Protein AF-A0A7C7HW97-F1 (afdb_monomer_lite)

Sequence (76 aa):
MESSWSIPYYDHLLNNEEITHHAQIVAQQLKDLKISELDYYTRSPELDCNIIPYFDCIKLATNQSKVSLVIHILPE

pLDDT: mean 86.32, std 15.06, range [42.31, 97.88]

Radius of gyration: 13.21 Å; chains: 1; bounding box: 41×28×29 Å

Foldseek 3Di:
DDDPLDPDDDPDQDDQVCLVVLLCSLLVVCVVVVAQEDEAEDAPCVVPVSCVSVVSSPVSNCVSNVHHYDYHHDDD

Secondary structure (DSSP, 8-state):
-----PPP--SSPPPTTTHHHHHHHHHHHHHHTT--EEEEEE--TTT-GGGHHHHHHHHHHHHHHT-EEEEEEPP-

Structure (mmCIF, N/CA/C/O backbone):
data_AF-A0A7C7HW97-F1
#
_entry.id   AF-A0A7C7HW97-F1
#
loop_
_atom_site.group_PDB
_atom_site.id
_atom_site.type_symbol
_atom_site.label_atom_id
_atom_site.label_alt_id
_atom_site.label_comp_id
_atom_site.label_asym_id
_atom_site.label_entity_id
_atom_site.label_seq_id
_atom_site.pdbx_PDB_ins_code
_atom_site.Cartn_x
_atom_site.Cartn_y
_atom_site.Cartn_z
_atom_site.occupancy
_atom_site.B_iso_or_equiv
_atom_site.auth_seq_id
_atom_site.auth_comp_id
_atom_site.auth_asym_id
_atom_site.auth_atom_id
_atom_site.pdbx_PDB_model_num
ATOM 1 N N . MET A 1 1 ? -30.362 9.852 0.035 1.00 42.31 1 MET A N 1
ATOM 2 C CA . MET A 1 1 ? -29.037 9.586 0.628 1.00 42.31 1 MET A CA 1
ATOM 3 C C . MET A 1 1 ? -28.483 8.392 -0.117 1.00 42.31 1 MET A C 1
ATOM 5 O O . MET A 1 1 ? -28.902 7.283 0.171 1.00 42.31 1 MET A O 1
ATOM 9 N N . GLU A 1 2 ? -27.655 8.630 -1.130 1.00 43.47 2 GLU A N 1
ATOM 10 C CA . GLU A 1 2 ? -26.962 7.567 -1.860 1.00 43.47 2 GLU A CA 1
ATOM 11 C C . GLU A 1 2 ? -25.459 7.776 -1.701 1.00 43.47 2 GLU A C 1
ATOM 13 O O . GLU A 1 2 ? -24.941 8.877 -1.892 1.00 43.47 2 GLU A O 1
ATOM 18 N N . SER A 1 3 ? -24.789 6.718 -1.263 1.00 52.69 3 SER A N 1
ATOM 19 C CA . SER A 1 3 ? -23.357 6.668 -1.013 1.00 52.69 3 SER A CA 1
ATOM 20 C C . SER A 1 3 ? -22.611 6.466 -2.334 1.00 52.69 3 SER A C 1
ATOM 22 O O . SER A 1 3 ? -22.372 5.330 -2.726 1.00 52.69 3 SER A O 1
ATOM 24 N N . SER A 1 4 ? -22.214 7.547 -3.007 1.00 52.50 4 SER A N 1
ATOM 25 C CA . SER A 1 4 ? -21.324 7.480 -4.180 1.00 52.50 4 SER A CA 1
ATOM 26 C C . SER A 1 4 ? -19.908 7.924 -3.814 1.00 52.50 4 SER A C 1
ATOM 28 O O . SER A 1 4 ? -19.473 9.010 -4.176 1.00 52.50 4 SER A O 1
ATOM 30 N N . TRP A 1 5 ? -19.188 7.074 -3.079 1.00 48.88 5 TRP A N 1
ATOM 31 C CA . TRP A 1 5 ? -17.725 7.155 -2.918 1.00 48.88 5 TRP A CA 1
ATOM 32 C C . TRP A 1 5 ? -17.039 6.122 -3.821 1.00 48.88 5 TRP A C 1
ATOM 34 O O . TRP A 1 5 ? -16.149 5.382 -3.404 1.00 48.88 5 TRP A O 1
ATOM 44 N N . SER A 1 6 ? -17.508 6.016 -5.062 1.00 54.69 6 SER A N 1
ATOM 45 C CA . SER A 1 6 ? -16.810 5.279 -6.110 1.00 54.69 6 SER A CA 1
ATOM 46 C C . SER A 1 6 ? -15.731 6.203 -6.659 1.00 54.69 6 SER A C 1
ATOM 48 O O . SER A 1 6 ? -16.046 7.328 -7.041 1.00 54.69 6 SER A O 1
ATOM 50 N N . ILE A 1 7 ? -14.480 5.750 -6.706 1.00 55.03 7 ILE A N 1
ATOM 51 C CA . ILE A 1 7 ? -13.453 6.417 -7.512 1.00 55.03 7 ILE A CA 1
ATOM 52 C C . ILE A 1 7 ? -14.001 6.456 -8.949 1.00 55.03 7 ILE A C 1
ATOM 54 O O . ILE A 1 7 ? -14.340 5.387 -9.469 1.00 55.03 7 ILE A O 1
ATOM 58 N N . PRO A 1 8 ? -14.183 7.638 -9.570 1.00 57.59 8 PRO A N 1
ATOM 59 C CA . PRO A 1 8 ? -14.674 7.703 -10.939 1.00 57.59 8 PRO A CA 1
ATOM 60 C C . PRO A 1 8 ? -13.789 6.894 -11.886 1.00 57.59 8 PRO A C 1
ATOM 62 O O . PRO A 1 8 ? -12.602 6.695 -11.639 1.00 57.59 8 PRO A O 1
ATOM 65 N N . TYR A 1 9 ? -14.372 6.418 -12.982 1.00 55.78 9 TYR A N 1
ATOM 66 C CA . TYR A 1 9 ? -13.579 5.837 -14.056 1.00 55.78 9 TYR A CA 1
ATOM 67 C C . TYR A 1 9 ? -12.721 6.961 -14.649 1.00 55.78 9 TYR A C 1
ATOM 69 O O . TYR A 1 9 ? -13.267 7.936 -15.168 1.00 55.78 9 TYR A O 1
ATOM 77 N N . TYR A 1 10 ? -11.400 6.858 -14.526 1.00 60.25 10 TYR A N 1
ATOM 78 C CA . TYR A 1 10 ? -10.465 7.820 -15.099 1.00 60.25 10 TYR A CA 1
ATOM 79 C C . TYR A 1 10 ? -9.673 7.131 -16.202 1.00 60.25 10 TYR A C 1
ATOM 81 O O . TYR A 1 10 ? -9.072 6.083 -15.982 1.00 60.25 10 TYR A O 1
ATOM 89 N N . ASP A 1 11 ? -9.699 7.730 -17.391 1.00 61.19 11 ASP A N 1
ATOM 90 C CA . ASP A 1 11 ? -9.022 7.236 -18.598 1.00 61.19 11 ASP A CA 1
ATOM 91 C C . ASP A 1 11 ? -7.530 7.632 -18.626 1.00 61.19 11 ASP A C 1
ATOM 93 O O . ASP A 1 11 ? -6.863 7.564 -19.658 1.00 61.19 11 ASP A O 1
ATOM 97 N N . HIS A 1 12 ? -7.004 8.092 -17.485 1.00 69.06 12 HIS A N 1
ATOM 98 C CA . HIS A 1 12 ? -5.633 8.554 -17.324 1.00 69.06 12 HIS A CA 1
ATOM 99 C C . HIS A 1 12 ? -4.939 7.877 -16.143 1.00 69.06 12 HIS A C 1
ATOM 101 O O . HIS A 1 12 ? -5.559 7.495 -15.150 1.00 69.06 12 HIS A O 1
ATOM 107 N N . LEU A 1 13 ? -3.620 7.724 -16.278 1.00 76.50 13 LEU A N 1
ATOM 108 C CA . LEU A 1 13 ? -2.756 7.256 -15.201 1.00 76.50 13 LEU A CA 1
ATOM 109 C C . LEU A 1 13 ? -2.766 8.267 -14.055 1.00 76.50 13 LEU A C 1
ATOM 111 O O . LEU A 1 13 ? -2.806 9.472 -14.297 1.00 76.50 13 LEU A O 1
ATOM 115 N N . LEU A 1 14 ? -2.702 7.776 -12.818 1.00 81.12 14 LEU A N 1
ATOM 116 C CA . LEU A 1 14 ? -2.662 8.631 -11.636 1.00 81.12 14 LEU A CA 1
ATOM 117 C C . LEU A 1 14 ? -1.453 9.572 -11.717 1.00 81.12 14 LEU A C 1
ATOM 119 O O . LEU A 1 14 ? -0.317 9.110 -11.803 1.00 81.12 14 LEU A O 1
ATOM 123 N N . ASN A 1 15 ? -1.683 10.882 -11.658 1.00 79.31 15 ASN A N 1
ATOM 124 C CA . ASN A 1 15 ? -0.602 11.860 -11.694 1.00 79.31 15 ASN A CA 1
ATOM 125 C C . ASN A 1 15 ? -0.141 12.241 -10.282 1.00 79.31 15 ASN A C 1
ATOM 127 O O . ASN A 1 15 ? -0.882 12.128 -9.305 1.00 79.31 15 ASN A O 1
ATOM 131 N N . ASN A 1 16 ? 1.082 12.769 -10.172 1.00 78.50 16 ASN A N 1
ATOM 132 C CA . ASN A 1 16 ? 1.685 13.139 -8.883 1.00 78.50 16 ASN A CA 1
ATOM 133 C C . ASN A 1 16 ? 0.848 14.138 -8.067 1.00 78.50 16 ASN A C 1
ATOM 135 O O . ASN A 1 16 ? 0.810 14.065 -6.840 1.00 78.50 16 ASN A O 1
ATOM 139 N N . GLU A 1 17 ? 0.156 15.053 -8.743 1.00 82.38 17 GLU A N 1
ATOM 140 C CA . GLU A 1 17 ? -0.701 16.062 -8.109 1.00 82.38 17 GLU A CA 1
ATOM 141 C C . GLU A 1 17 ? -1.955 15.443 -7.466 1.00 82.38 17 GLU A C 1
ATOM 143 O O . GLU A 1 17 ? -2.497 15.980 -6.500 1.00 82.38 17 GLU A O 1
ATOM 148 N N . GLU A 1 18 ? -2.385 14.274 -7.950 1.00 84.44 18 GLU A N 1
ATOM 149 C CA . GLU A 1 18 ? -3.591 13.575 -7.498 1.00 84.44 18 GLU A CA 1
ATOM 150 C C . GLU A 1 18 ? -3.307 12.612 -6.334 1.00 84.44 18 GLU A C 1
ATOM 152 O O . GLU A 1 18 ? -4.225 12.287 -5.576 1.00 84.44 18 GLU A O 1
ATOM 157 N N . ILE A 1 19 ? -2.042 12.206 -6.134 1.00 90.56 19 ILE A N 1
ATOM 158 C CA . ILE A 1 19 ? -1.621 11.211 -5.128 1.00 90.56 19 ILE A CA 1
ATOM 159 C C . ILE A 1 19 ? -2.180 11.536 -3.745 1.00 90.56 19 ILE A C 1
ATOM 161 O O . ILE A 1 19 ? -2.735 10.665 -3.081 1.00 90.56 19 ILE A O 1
ATOM 165 N N . THR A 1 20 ? -2.050 12.787 -3.295 1.00 90.50 20 T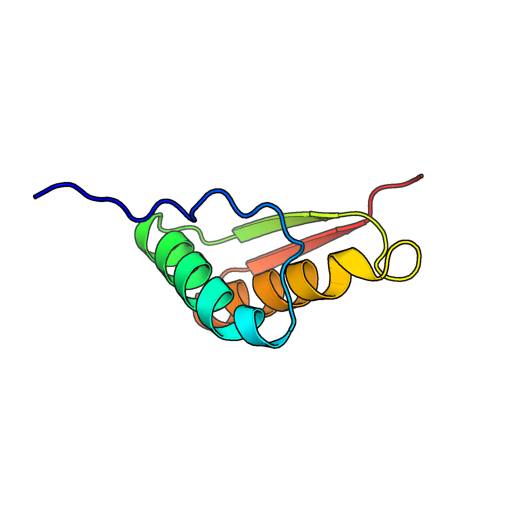HR A N 1
ATOM 166 C CA . THR A 1 20 ? -2.449 13.157 -1.928 1.00 90.50 20 THR A CA 1
ATOM 167 C C . THR A 1 20 ? -3.955 13.019 -1.728 1.00 90.50 20 THR A C 1
ATOM 169 O O . THR A 1 20 ? -4.389 12.454 -0.724 1.00 90.50 20 THR A O 1
ATOM 172 N N . HIS A 1 21 ? -4.752 13.509 -2.680 1.00 90.38 21 HIS A N 1
ATOM 173 C CA . HIS A 1 21 ? -6.207 13.421 -2.605 1.00 90.38 21 HIS A CA 1
ATOM 174 C C . HIS A 1 21 ? -6.676 11.964 -2.691 1.00 90.38 21 HIS A C 1
ATOM 176 O O . HIS A 1 21 ? -7.501 11.520 -1.893 1.00 90.38 21 HIS A O 1
ATOM 182 N N . HIS A 1 22 ? -6.095 11.196 -3.610 1.00 90.94 22 HIS A N 1
ATOM 183 C CA . HIS A 1 22 ? -6.450 9.797 -3.803 1.00 90.94 22 HIS A CA 1
ATOM 184 C C . HIS A 1 22 ? -6.076 8.938 -2.588 1.00 90.94 22 HIS A C 1
ATOM 186 O O . HIS A 1 22 ? -6.883 8.139 -2.112 1.00 90.94 22 HIS A O 1
ATOM 192 N N . ALA A 1 23 ? -4.895 9.168 -2.009 1.00 94.75 23 ALA A N 1
ATOM 193 C CA . ALA A 1 23 ? -4.449 8.478 -0.806 1.00 94.75 23 ALA A CA 1
ATOM 194 C C . ALA A 1 23 ? -5.368 8.741 0.393 1.00 94.75 23 ALA A C 1
ATOM 196 O O . ALA A 1 23 ? -5.605 7.828 1.179 1.00 94.75 23 ALA A O 1
ATOM 197 N N . GLN A 1 24 ? -5.929 9.950 0.518 1.00 94.25 24 GLN A N 1
ATOM 198 C CA . GLN A 1 24 ? -6.902 10.261 1.570 1.00 94.25 24 GLN A CA 1
ATOM 199 C C . GLN A 1 24 ? -8.188 9.443 1.421 1.00 94.25 24 GLN A C 1
ATOM 201 O O . GLN A 1 24 ? -8.694 8.922 2.416 1.00 94.25 24 GLN A O 1
ATOM 206 N N . ILE A 1 25 ? -8.699 9.298 0.193 1.00 93.94 25 ILE A N 1
ATOM 207 C CA . ILE A 1 25 ? -9.888 8.481 -0.089 1.00 93.94 25 ILE A CA 1
ATOM 208 C C . ILE A 1 25 ? -9.613 7.021 0.279 1.00 93.94 25 ILE A C 1
ATOM 210 O O . ILE A 1 25 ? -10.375 6.426 1.041 1.00 93.94 25 ILE A O 1
ATOM 214 N N . VAL A 1 26 ? -8.491 6.465 -0.191 1.00 94.38 26 VAL A N 1
ATOM 215 C CA . VAL A 1 26 ? -8.098 5.083 0.120 1.00 94.38 26 VAL A CA 1
ATOM 216 C C . VAL A 1 26 ? -7.901 4.902 1.628 1.00 94.38 26 VAL A C 1
ATOM 218 O O . VAL A 1 26 ? -8.419 3.951 2.206 1.00 94.38 26 VAL A O 1
ATOM 221 N N . ALA A 1 27 ? -7.229 5.832 2.311 1.00 96.44 27 ALA A N 1
ATOM 222 C CA . ALA A 1 27 ? -7.032 5.775 3.759 1.00 96.44 27 ALA A CA 1
ATOM 223 C C . ALA A 1 27 ? -8.357 5.781 4.532 1.00 96.44 27 ALA A C 1
ATOM 225 O O . ALA A 1 27 ? -8.475 5.091 5.548 1.00 96.44 27 ALA A O 1
ATOM 226 N N . GLN A 1 28 ? -9.346 6.553 4.074 1.00 94.62 28 GLN A N 1
ATOM 227 C CA . GLN A 1 28 ? -10.676 6.569 4.673 1.00 94.62 28 GLN A CA 1
ATOM 228 C C . GLN A 1 28 ? -11.385 5.226 4.467 1.00 94.62 28 GLN A C 1
ATOM 230 O O . GLN A 1 28 ? -11.887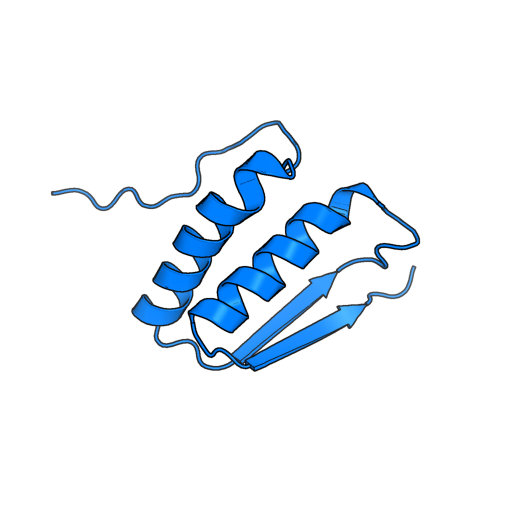 4.654 5.431 1.00 94.62 28 GLN A O 1
ATOM 235 N N . GLN A 1 29 ? -11.334 4.668 3.256 1.00 95.62 29 GLN A N 1
ATOM 236 C CA . GLN A 1 29 ? -11.911 3.354 2.958 1.00 95.62 29 GLN A CA 1
ATOM 237 C C . GLN A 1 29 ? -11.287 2.239 3.809 1.00 95.62 29 GLN A C 1
ATOM 239 O O . GLN A 1 29 ? -12.011 1.414 4.363 1.00 95.62 29 GLN A O 1
ATOM 244 N N . LEU A 1 30 ? -9.959 2.240 3.978 1.00 96.38 30 LEU A N 1
ATOM 245 C CA . LEU A 1 30 ? -9.261 1.280 4.840 1.00 96.38 30 LEU A CA 1
ATOM 246 C C . LEU A 1 30 ? -9.765 1.343 6.289 1.00 96.38 30 LEU A C 1
ATOM 248 O O . LEU A 1 30 ? -10.006 0.304 6.905 1.00 96.38 30 LEU A O 1
ATOM 252 N N . LYS A 1 31 ? -9.973 2.556 6.819 1.00 95.25 31 LYS A N 1
ATOM 253 C CA . LYS A 1 31 ? -10.515 2.767 8.171 1.00 95.25 31 LYS A CA 1
ATOM 254 C C . LYS A 1 31 ? -11.960 2.297 8.286 1.00 95.25 31 LYS A C 1
ATOM 256 O O . LYS A 1 31 ? -12.286 1.582 9.232 1.00 95.25 31 LYS A O 1
ATOM 261 N N . ASP A 1 32 ? -12.807 2.675 7.334 1.00 95.31 32 ASP A N 1
ATOM 262 C CA . ASP A 1 32 ? -14.240 2.365 7.353 1.00 95.31 32 ASP A CA 1
ATOM 263 C C . ASP A 1 32 ? -14.486 0.853 7.269 1.00 95.31 32 ASP A C 1
ATOM 265 O O . ASP A 1 32 ? -15.344 0.312 7.972 1.00 95.31 32 ASP A O 1
ATOM 269 N N . LEU A 1 33 ? -13.670 0.155 6.476 1.00 96.06 33 LEU A N 1
ATOM 270 C CA . LEU A 1 33 ? -13.686 -1.302 6.342 1.00 96.06 33 LEU A CA 1
ATOM 271 C C . LEU A 1 33 ? -12.940 -2.030 7.470 1.00 96.06 33 LEU A C 1
ATOM 273 O O . LEU A 1 33 ? -12.949 -3.259 7.504 1.00 96.06 33 LEU A O 1
ATOM 277 N N . LYS A 1 34 ? -12.323 -1.296 8.406 1.00 96.56 34 LYS A N 1
ATOM 278 C CA . LYS A 1 34 ? -11.518 -1.835 9.517 1.00 96.56 34 LYS A CA 1
ATOM 279 C C . LYS A 1 34 ? -10.400 -2.770 9.046 1.00 96.56 34 LYS A C 1
ATOM 281 O O . LYS A 1 34 ? -10.094 -3.760 9.710 1.00 96.56 34 LYS A O 1
ATOM 286 N N . ILE A 1 35 ? -9.797 -2.455 7.904 1.00 97.00 35 ILE A N 1
ATOM 287 C CA . ILE A 1 35 ? -8.634 -3.182 7.404 1.00 97.00 35 ILE A CA 1
ATOM 288 C C . ILE A 1 35 ? -7.433 -2.849 8.290 1.00 97.00 35 ILE A C 1
ATOM 290 O O . ILE A 1 35 ? -7.227 -1.695 8.657 1.00 97.00 35 ILE A O 1
ATOM 294 N N . SER A 1 36 ? -6.655 -3.869 8.652 1.00 96.50 36 SER A N 1
ATOM 295 C CA . SER A 1 36 ? -5.427 -3.738 9.448 1.00 96.50 36 SER A CA 1
ATOM 296 C C . SER A 1 36 ? -4.160 -4.062 8.659 1.00 96.50 36 SER A C 1
ATOM 298 O O . SER A 1 36 ? -3.073 -3.653 9.062 1.00 96.50 36 SER A O 1
ATOM 300 N N . GLU A 1 37 ? -4.293 -4.771 7.538 1.00 97.31 37 GLU A N 1
ATOM 301 C CA . GLU A 1 37 ? -3.191 -5.207 6.681 1.00 97.31 37 GLU A CA 1
ATOM 302 C C . GLU A 1 37 ? -3.592 -5.119 5.206 1.00 97.31 37 GLU A C 1
ATOM 304 O O . GLU A 1 37 ? -4.732 -5.417 4.849 1.00 97.31 37 GLU A O 1
ATOM 309 N N . LEU A 1 38 ? -2.658 -4.674 4.368 1.00 96.81 38 LEU A N 1
ATOM 310 C CA . LEU A 1 38 ? -2.815 -4.557 2.928 1.00 96.81 38 LEU A CA 1
ATOM 311 C C . LEU A 1 38 ? -1.608 -5.186 2.231 1.00 96.81 38 LEU A C 1
ATOM 313 O O . LEU A 1 38 ? -0.482 -4.709 2.369 1.00 96.81 38 LEU A O 1
ATOM 317 N N . ASP A 1 39 ? -1.872 -6.215 1.433 1.00 97.31 39 ASP A N 1
ATOM 318 C CA . ASP A 1 39 ? -0.921 -6.786 0.485 1.00 97.31 39 ASP A CA 1
ATOM 319 C C . ASP A 1 39 ? -1.070 -6.098 -0.877 1.00 97.31 39 ASP A C 1
ATOM 321 O O . ASP A 1 39 ? -2.115 -6.179 -1.528 1.00 97.31 39 ASP A O 1
ATOM 325 N N . TYR A 1 40 ? -0.018 -5.412 -1.320 1.00 95.69 40 TYR A N 1
ATOM 326 C CA . TYR A 1 40 ? 0.024 -4.726 -2.606 1.00 95.69 40 TYR A CA 1
ATOM 327 C C . TYR A 1 40 ? 0.916 -5.479 -3.589 1.00 95.69 40 TYR A C 1
ATOM 329 O O . TYR A 1 40 ? 2.136 -5.526 -3.429 1.00 95.69 40 TYR A O 1
ATOM 337 N N . TYR A 1 41 ? 0.303 -6.044 -4.626 1.00 94.56 41 TYR A N 1
ATOM 338 C CA . TYR A 1 41 ? 0.994 -6.748 -5.704 1.00 94.56 41 TYR A CA 1
ATOM 339 C C . TYR A 1 41 ? 1.194 -5.813 -6.887 1.00 94.56 41 TYR A C 1
ATOM 341 O O . TYR A 1 41 ? 0.237 -5.220 -7.386 1.00 94.56 41 TYR A O 1
ATOM 349 N N . THR A 1 42 ? 2.430 -5.676 -7.351 1.00 93.19 42 THR A N 1
ATOM 350 C CA . THR A 1 42 ? 2.748 -4.751 -8.438 1.00 93.19 42 THR A CA 1
ATOM 351 C C . THR A 1 42 ? 3.963 -5.207 -9.243 1.00 93.19 42 THR A C 1
ATOM 353 O O . THR A 1 42 ? 4.679 -6.126 -8.846 1.00 93.19 42 THR A O 1
ATOM 356 N N . ARG A 1 43 ? 4.191 -4.585 -10.403 1.00 91.06 43 ARG A N 1
ATOM 357 C CA . ARG A 1 43 ? 5.445 -4.745 -11.156 1.00 91.06 43 ARG A CA 1
ATOM 358 C C . ARG A 1 43 ? 6.563 -3.969 -10.462 1.00 91.06 43 ARG A C 1
ATOM 360 O O . ARG A 1 43 ? 6.303 -3.154 -9.583 1.00 91.06 43 ARG A O 1
ATOM 367 N N . SER A 1 44 ? 7.814 -4.198 -10.849 1.00 89.62 44 SER A N 1
ATOM 368 C CA . SER A 1 44 ? 8.903 -3.356 -10.346 1.00 89.62 44 SER A CA 1
ATOM 369 C C . SER A 1 44 ? 8.749 -1.920 -10.874 1.00 89.62 44 SER A C 1
ATOM 371 O O . SER A 1 44 ? 8.648 -1.751 -12.092 1.00 89.62 44 SER A O 1
ATOM 373 N N . PRO A 1 45 ? 8.794 -0.881 -10.016 1.00 88.69 45 PRO A N 1
ATOM 374 C CA . PRO A 1 45 ? 8.821 0.511 -10.472 1.00 88.69 45 PRO A CA 1
ATOM 375 C C . PRO A 1 45 ? 10.053 0.849 -11.324 1.00 88.69 45 PRO A C 1
ATOM 377 O O . PRO A 1 45 ? 10.048 1.837 -12.052 1.00 88.69 45 PRO A O 1
ATOM 380 N N . GLU A 1 46 ? 11.106 0.028 -11.247 1.00 88.62 46 GLU A N 1
ATOM 381 C CA . GLU A 1 46 ? 12.288 0.133 -12.111 1.00 88.62 46 GLU A CA 1
ATOM 382 C C . GLU A 1 46 ? 11.990 -0.294 -13.558 1.00 88.62 46 GLU A C 1
ATOM 384 O O . GLU A 1 46 ? 12.633 0.193 -14.485 1.00 88.62 46 GLU A O 1
ATOM 389 N N . LEU A 1 47 ? 11.013 -1.189 -13.749 1.00 88.50 47 LEU A N 1
ATOM 390 C CA . LEU A 1 47 ? 10.603 -1.714 -15.056 1.00 88.50 47 LEU A CA 1
ATOM 391 C C . LEU A 1 47 ? 9.445 -0.915 -15.664 1.00 88.50 47 LEU A C 1
ATOM 393 O O . LEU A 1 47 ? 9.344 -0.807 -16.884 1.00 88.50 47 LEU A O 1
ATOM 397 N N . ASP A 1 48 ? 8.580 -0.342 -14.826 1.00 87.50 48 ASP A N 1
ATOM 398 C CA . ASP A 1 48 ? 7.468 0.502 -15.260 1.00 87.50 48 ASP A CA 1
ATOM 399 C C . ASP A 1 48 ? 7.365 1.747 -14.374 1.00 87.50 48 ASP A C 1
ATOM 401 O O . ASP A 1 48 ? 6.853 1.714 -13.258 1.00 87.50 48 ASP A O 1
ATOM 405 N N . CYS A 1 49 ? 7.842 2.887 -14.868 1.00 88.62 49 CYS A N 1
ATOM 406 C CA . CYS A 1 49 ? 7.788 4.129 -14.101 1.00 88.62 49 CYS A CA 1
ATOM 407 C C . CYS A 1 49 ? 6.355 4.661 -13.916 1.00 88.62 49 CYS A C 1
ATOM 409 O O . CYS A 1 49 ? 6.110 5.444 -12.998 1.00 88.62 49 CYS A O 1
ATOM 411 N N . ASN A 1 50 ? 5.389 4.213 -14.727 1.00 88.31 50 ASN A N 1
ATOM 412 C CA . ASN A 1 50 ? 4.003 4.678 -14.644 1.00 88.31 50 ASN A CA 1
ATOM 413 C C . ASN A 1 50 ? 3.279 4.157 -13.399 1.00 88.31 50 ASN A C 1
ATOM 415 O O . ASN A 1 50 ? 2.234 4.692 -13.033 1.00 88.31 50 ASN A O 1
ATOM 419 N N . ILE A 1 51 ? 3.820 3.131 -12.731 1.00 89.94 51 ILE A N 1
ATOM 420 C CA . ILE A 1 51 ? 3.246 2.609 -11.487 1.00 89.94 51 ILE A CA 1
ATOM 421 C C . ILE A 1 51 ? 3.729 3.356 -10.236 1.00 89.94 51 ILE A C 1
ATOM 423 O O . ILE A 1 51 ? 3.156 3.165 -9.162 1.00 89.94 51 ILE A O 1
ATOM 427 N N . ILE A 1 52 ? 4.747 4.220 -10.352 1.00 91.62 52 ILE A N 1
ATOM 428 C CA . ILE A 1 52 ? 5.296 4.994 -9.225 1.00 91.62 52 ILE A CA 1
ATOM 429 C C . ILE A 1 52 ? 4.200 5.796 -8.499 1.00 91.62 52 ILE A C 1
ATOM 431 O O . ILE A 1 52 ? 4.104 5.669 -7.277 1.00 91.62 52 ILE A O 1
ATOM 435 N N . PRO A 1 53 ? 3.302 6.530 -9.190 1.00 91.88 53 PRO A N 1
ATOM 436 C CA . PRO A 1 53 ? 2.258 7.295 -8.510 1.00 91.88 53 PRO A CA 1
ATOM 437 C C . PRO A 1 53 ? 1.306 6.418 -7.689 1.00 91.88 53 PRO A C 1
ATOM 439 O O . PRO A 1 53 ? 0.877 6.798 -6.600 1.00 91.88 53 PRO A O 1
ATOM 442 N N . TYR A 1 54 ? 1.004 5.211 -8.174 1.00 91.50 54 TYR A N 1
ATOM 443 C CA . TYR A 1 54 ? 0.161 4.246 -7.464 1.00 91.50 54 TYR A CA 1
ATOM 444 C C . TYR A 1 54 ? 0.867 3.693 -6.227 1.00 91.50 54 TYR A C 1
ATOM 446 O O . TYR A 1 54 ? 0.272 3.589 -5.155 1.00 91.50 54 TYR A O 1
ATOM 454 N N . PHE A 1 55 ? 2.154 3.381 -6.362 1.00 92.56 55 PHE A N 1
ATOM 455 C CA . PHE A 1 55 ? 2.997 2.924 -5.266 1.00 92.56 55 PHE A CA 1
ATOM 456 C C . PHE A 1 55 ? 3.065 3.957 -4.134 1.00 92.56 55 PHE A C 1
ATOM 458 O O . PHE A 1 55 ? 2.854 3.622 -2.965 1.00 92.56 55 PHE A O 1
ATOM 465 N N . ASP A 1 56 ? 3.280 5.223 -4.489 1.00 94.19 56 ASP A N 1
ATOM 466 C CA . ASP A 1 56 ? 3.325 6.334 -3.542 1.00 94.19 56 ASP A CA 1
ATOM 467 C C . ASP A 1 56 ? 1.954 6.596 -2.906 1.00 94.19 56 ASP A C 1
ATOM 469 O O . ASP A 1 56 ? 1.865 6.808 -1.693 1.00 94.19 56 ASP A O 1
ATOM 473 N N . CYS A 1 57 ? 0.872 6.485 -3.682 1.00 95.50 57 CYS A N 1
ATOM 474 C CA . CYS A 1 57 ? -0.496 6.586 -3.177 1.00 95.50 57 CYS A CA 1
ATOM 475 C C . CYS A 1 57 ? -0.802 5.521 -2.113 1.00 95.50 57 CYS A C 1
ATOM 477 O O . CYS A 1 57 ? -1.292 5.856 -1.033 1.00 95.50 57 CYS A O 1
ATOM 479 N N . ILE A 1 58 ? -0.489 4.246 -2.374 1.00 95.81 58 ILE A N 1
ATOM 480 C CA . ILE A 1 58 ? -0.747 3.148 -1.428 1.00 95.81 58 ILE A CA 1
ATOM 481 C C . ILE A 1 58 ? 0.100 3.293 -0.161 1.00 95.81 58 ILE A C 1
ATOM 483 O O . ILE A 1 58 ? -0.417 3.140 0.952 1.00 95.81 58 ILE A O 1
ATOM 487 N N . LYS A 1 59 ? 1.380 3.656 -0.295 1.00 96.06 59 LYS A N 1
ATOM 488 C CA . LYS A 1 59 ? 2.246 3.947 0.858 1.00 96.06 59 LYS A CA 1
ATOM 489 C C . LYS A 1 59 ? 1.706 5.090 1.712 1.00 96.06 59 LYS A C 1
ATOM 491 O O . LYS A 1 59 ? 1.685 4.988 2.939 1.00 96.06 59 LYS A O 1
ATOM 496 N N . LEU A 1 60 ? 1.252 6.171 1.082 1.00 96.62 60 LEU A N 1
ATOM 497 C CA . LEU A 1 60 ? 0.693 7.313 1.796 1.00 96.62 60 LEU A C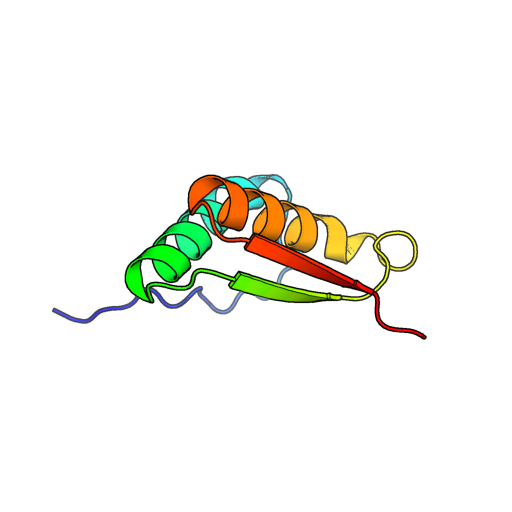A 1
ATOM 498 C C . LEU A 1 60 ? -0.623 6.945 2.500 1.00 96.62 60 LEU A C 1
ATOM 500 O O . LEU A 1 60 ? -0.799 7.267 3.676 1.00 96.62 60 LEU A O 1
ATOM 504 N N . ALA A 1 61 ? -1.516 6.224 1.819 1.00 97.00 61 ALA A N 1
ATOM 505 C CA . ALA A 1 61 ? -2.816 5.830 2.354 1.00 97.00 61 ALA A CA 1
ATOM 506 C C . ALA A 1 61 ? -2.699 4.891 3.567 1.00 97.00 61 ALA A C 1
ATOM 508 O O . ALA A 1 61 ? -3.382 5.068 4.582 1.00 97.00 61 ALA A O 1
ATOM 509 N N . THR A 1 62 ? -1.806 3.903 3.489 1.00 97.50 62 THR A N 1
ATOM 510 C CA . THR A 1 62 ? -1.552 2.947 4.581 1.00 97.50 62 THR A CA 1
ATOM 511 C C . THR A 1 62 ? -0.899 3.618 5.786 1.00 97.50 62 THR A C 1
ATOM 513 O O . THR A 1 62 ? -1.331 3.391 6.916 1.00 97.50 62 THR A O 1
ATOM 516 N N . ASN A 1 63 ? 0.034 4.552 5.571 1.00 96.75 63 ASN A N 1
ATOM 517 C CA . ASN A 1 63 ? 0.604 5.368 6.647 1.00 96.75 63 ASN A CA 1
ATOM 518 C C . ASN A 1 63 ? -0.480 6.202 7.366 1.00 96.75 63 ASN A C 1
ATOM 520 O O . ASN A 1 63 ? -0.617 6.141 8.589 1.00 96.75 63 ASN A O 1
ATOM 524 N N . GLN A 1 64 ? -1.336 6.903 6.614 1.00 96.44 64 GLN A N 1
ATOM 525 C CA . GLN A 1 64 ? -2.432 7.719 7.166 1.00 96.44 64 GLN A CA 1
ATOM 526 C C . GLN A 1 64 ? -3.507 6.908 7.909 1.00 96.44 64 GLN A C 1
ATOM 528 O O . GLN A 1 64 ? -4.202 7.435 8.792 1.00 96.44 64 GLN A O 1
ATOM 533 N N . SER A 1 65 ? -3.685 5.641 7.534 1.00 96.31 65 SER A N 1
ATOM 534 C CA . SER A 1 65 ? -4.642 4.721 8.155 1.00 96.31 65 SER A CA 1
ATOM 535 C C . SER A 1 65 ? -4.035 3.817 9.226 1.00 96.31 65 SER A C 1
ATOM 537 O O . SER A 1 65 ? -4.792 3.181 9.954 1.00 96.31 65 SER A O 1
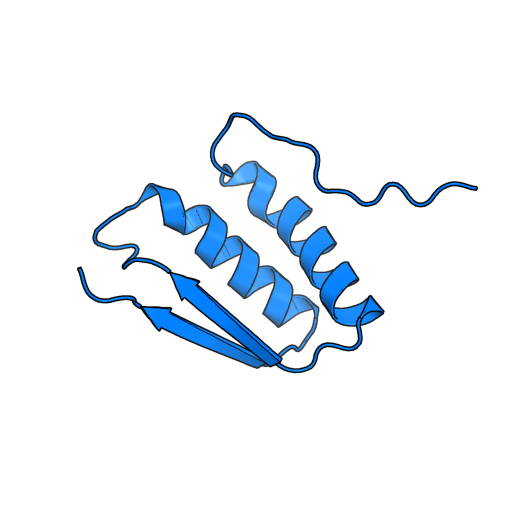ATOM 539 N N . LYS A 1 66 ? -2.706 3.846 9.407 1.00 96.38 66 LYS A N 1
ATOM 540 C CA . LYS A 1 66 ? -1.953 2.949 10.301 1.00 96.38 66 LYS A CA 1
ATOM 541 C C . LYS A 1 66 ? -2.177 1.467 9.973 1.00 96.38 66 LYS A C 1
ATOM 543 O O . LYS A 1 66 ? -2.193 0.626 10.868 1.00 96.38 66 LYS A O 1
ATOM 548 N N . VAL A 1 67 ? -2.357 1.174 8.690 1.00 97.44 67 VAL A N 1
ATOM 549 C CA . VAL A 1 67 ? -2.487 -0.179 8.146 1.00 97.44 67 VAL A CA 1
ATOM 550 C C . VAL A 1 67 ? -1.100 -0.723 7.828 1.00 97.44 67 VAL A C 1
ATOM 552 O O . VAL A 1 67 ? -0.263 -0.003 7.284 1.00 97.44 67 VAL A O 1
ATOM 555 N N . SER A 1 68 ? -0.852 -1.986 8.171 1.00 97.88 68 SER A N 1
ATOM 556 C CA . SER A 1 68 ? 0.374 -2.682 7.774 1.00 97.88 68 SER A CA 1
ATOM 557 C C . SER A 1 68 ? 0.395 -2.855 6.257 1.00 97.88 68 SER A C 1
ATOM 559 O O . SER A 1 68 ? -0.594 -3.305 5.685 1.00 97.88 68 SER A O 1
ATOM 561 N N . LEU A 1 69 ? 1.498 -2.495 5.604 1.00 97.81 69 LEU A N 1
ATOM 562 C CA . LEU A 1 69 ? 1.659 -2.623 4.157 1.00 97.81 69 LEU A CA 1
ATOM 563 C C . LEU A 1 69 ? 2.747 -3.647 3.842 1.00 97.81 69 LEU A C 1
ATOM 565 O O . L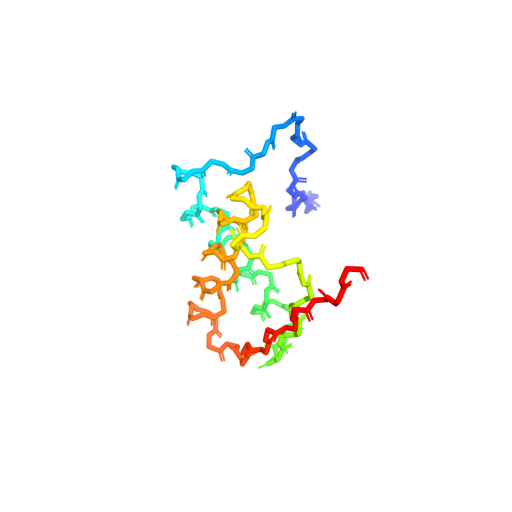EU A 1 69 ? 3.902 -3.456 4.227 1.00 97.81 69 LEU A O 1
ATOM 569 N N . VAL A 1 70 ? 2.389 -4.673 3.074 1.00 97.75 70 VAL A N 1
ATOM 570 C CA . VAL A 1 70 ? 3.331 -5.613 2.462 1.00 97.75 70 VAL A CA 1
ATOM 571 C C . VAL A 1 70 ? 3.313 -5.397 0.956 1.00 97.75 70 VAL A C 1
ATOM 573 O O . VAL A 1 70 ? 2.256 -5.303 0.340 1.00 97.75 70 VAL A O 1
ATOM 576 N N . ILE A 1 71 ? 4.494 -5.281 0.355 1.00 95.56 71 ILE A N 1
ATOM 577 C CA . ILE A 1 71 ? 4.646 -5.035 -1.078 1.00 95.56 71 ILE A CA 1
ATOM 578 C C . ILE A 1 71 ? 5.254 -6.275 -1.717 1.00 95.56 71 ILE A C 1
ATOM 580 O O . ILE A 1 71 ? 6.345 -6.701 -1.337 1.00 95.56 71 ILE A O 1
ATOM 584 N N . HIS A 1 72 ? 4.570 -6.800 -2.727 1.00 96.56 72 HIS A N 1
ATOM 585 C CA . HIS A 1 72 ? 4.985 -7.960 -3.503 1.00 96.56 72 HIS A CA 1
ATOM 586 C C . HIS A 1 72 ? 5.297 -7.527 -4.933 1.00 96.56 72 HIS A C 1
ATOM 588 O O . HIS A 1 72 ? 4.414 -7.064 -5.658 1.00 96.56 72 HIS A O 1
ATOM 594 N N . ILE A 1 73 ? 6.555 -7.684 -5.343 1.00 94.56 73 ILE A N 1
ATOM 595 C CA . ILE A 1 73 ? 6.965 -7.455 -6.730 1.00 94.56 73 ILE A CA 1
ATOM 596 C C . ILE A 1 73 ? 6.766 -8.751 -7.513 1.00 94.56 73 ILE A C 1
ATOM 598 O O . ILE A 1 73 ? 7.328 -9.788 -7.160 1.00 94.56 73 ILE A O 1
ATOM 602 N N . LEU A 1 74 ? 5.942 -8.693 -8.557 1.00 91.81 74 LEU A N 1
ATOM 603 C CA . LEU A 1 74 ? 5.664 -9.838 -9.417 1.00 91.81 74 LEU A CA 1
ATOM 604 C C . LEU A 1 74 ? 6.851 -10.107 -10.362 1.00 91.81 74 LEU A C 1
ATOM 606 O O . LEU A 1 74 ? 7.413 -9.147 -10.897 1.00 91.81 74 LEU A O 1
ATOM 610 N N . PRO A 1 75 ? 7.227 -11.383 -10.580 1.00 83.50 75 PRO A N 1
ATOM 611 C CA . PRO A 1 75 ? 8.205 -11.749 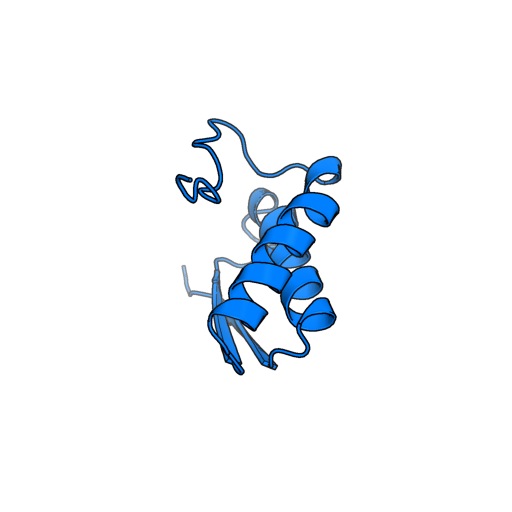-11.600 1.00 83.50 75 PRO A CA 1
ATOM 612 C C . PRO A 1 75 ? 7.647 -11.485 -13.009 1.00 83.50 75 PRO A C 1
ATOM 614 O O . PRO A 1 75 ? 6.430 -11.537 -13.207 1.00 83.50 75 PRO A O 1
ATOM 617 N N . GLU A 1 76 ? 8.539 -11.188 -13.958 1.00 70.19 76 GLU A N 1
ATOM 618 C CA . GLU A 1 76 ? 8.210 -11.005 -15.383 1.00 70.19 76 GLU A CA 1
ATOM 619 C C . GLU A 1 76 ? 7.755 -12.299 -16.072 1.00 70.19 76 GLU A C 1
ATOM 621 O O . GLU A 1 76 ? 8.315 -13.378 -15.760 1.00 70.19 76 GLU A O 1
#